Protein AF-A0A967PAX0-F1 (afdb_monomer_lite)

Foldseek 3Di:
DDDDDDDPDPDDDDDDDDDDPPLCVVVLVVVQVVQPPDPDRDVVVNQVSCVVSVHHDD

pLDDT: mean 88.47, std 5.71, range [74.81, 95.69]

Structure (mmCIF, N/CA/C/O backbone):
data_AF-A0A967PAX0-F1
#
_entry.id   AF-A0A967PAX0-F1
#
loop_
_atom_site.group_PDB
_atom_site.id
_atom_site.type_symbol
_atom_site.label_atom_id
_atom_site.label_alt_id
_atom_site.label_comp_id
_atom_site.label_asym_id
_atom_site.label_entity_id
_atom_site.label_seq_id
_atom_site.pdbx_PDB_ins_code
_atom_site.Cartn_x
_atom_site.Cartn_y
_atom_site.Cartn_z
_atom_site.occupancy
_atom_site.B_iso_or_equiv
_atom_site.auth_seq_id
_atom_site.auth_comp_id
_atom_site.auth_asym_id
_atom_site.auth_atom_id
_atom_site.pdbx_PDB_model_num
ATOM 1 N N . VAL A 1 1 ? -13.559 -4.179 -3.189 1.00 81.56 1 VAL A N 1
ATOM 2 C CA . VAL A 1 1 ? -13.175 -4.926 -4.411 1.00 81.56 1 VAL A CA 1
ATOM 3 C C . VAL A 1 1 ? -11.663 -4.935 -4.477 1.00 81.56 1 VAL A C 1
ATOM 5 O O . VAL A 1 1 ? -11.075 -3.857 -4.428 1.00 81.56 1 VAL A O 1
ATOM 8 N N . ALA A 1 2 ? -11.047 -6.117 -4.499 1.00 88.81 2 ALA A N 1
ATOM 9 C CA . ALA A 1 2 ? -9.601 -6.226 -4.658 1.00 88.81 2 ALA A CA 1
ATOM 10 C C . ALA A 1 2 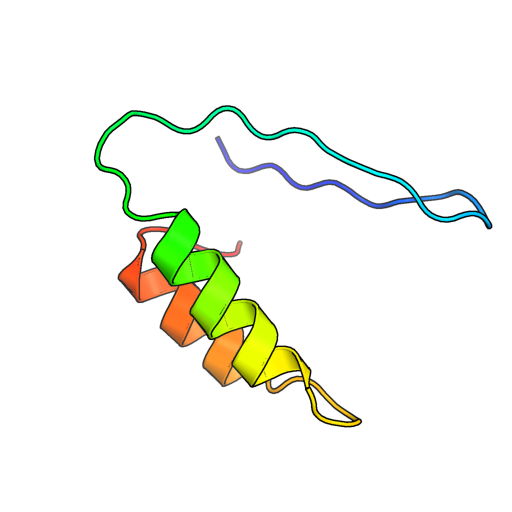? -9.192 -5.636 -6.013 1.00 88.81 2 ALA A C 1
ATOM 12 O O . ALA A 1 2 ? -9.851 -5.883 -7.023 1.00 88.81 2 ALA A O 1
ATOM 13 N N . HIS A 1 3 ? -8.149 -4.816 -6.020 1.00 88.75 3 HIS A N 1
ATOM 14 C CA . HIS A 1 3 ? -7.639 -4.168 -7.221 1.00 88.75 3 HIS A CA 1
ATOM 15 C C . HIS A 1 3 ? -6.134 -3.946 -7.084 1.00 88.75 3 HIS A C 1
ATOM 17 O O . HIS A 1 3 ? -5.602 -3.896 -5.978 1.00 88.75 3 HIS A O 1
ATOM 23 N N . GLY A 1 4 ? -5.456 -3.808 -8.220 1.00 89.44 4 GLY A N 1
ATOM 24 C CA . GLY A 1 4 ? -4.024 -3.557 -8.291 1.00 89.44 4 GLY A CA 1
ATOM 25 C C . GLY A 1 4 ? -3.665 -2.909 -9.621 1.00 89.44 4 GLY A C 1
ATOM 26 O O . GLY A 1 4 ? -4.417 -3.003 -10.592 1.00 89.44 4 GLY A O 1
ATOM 27 N N . ILE A 1 5 ? -2.528 -2.220 -9.654 1.00 89.88 5 ILE A N 1
ATOM 28 C CA . ILE A 1 5 ? -2.035 -1.515 -10.838 1.00 89.88 5 ILE A CA 1
ATOM 29 C C . ILE A 1 5 ? -0.564 -1.880 -11.021 1.00 89.88 5 ILE A C 1
ATOM 31 O O . ILE A 1 5 ? 0.195 -1.938 -10.055 1.00 89.88 5 ILE A O 1
ATOM 35 N N . LYS A 1 6 ? -0.156 -2.107 -12.270 1.00 92.25 6 LYS A N 1
ATOM 36 C CA . LYS A 1 6 ? 1.239 -2.318 -12.656 1.00 92.25 6 LYS A CA 1
ATOM 37 C C . LYS A 1 6 ? 1.585 -1.373 -13.800 1.00 92.25 6 LYS A C 1
ATOM 39 O O . LYS A 1 6 ? 0.883 -1.351 -14.806 1.00 92.25 6 LYS A O 1
ATOM 44 N N . ASN A 1 7 ? 2.678 -0.625 -13.663 1.00 93.88 7 ASN A N 1
ATOM 45 C CA . ASN A 1 7 ? 3.250 0.107 -14.787 1.00 93.88 7 ASN A CA 1
ATOM 46 C C . ASN A 1 7 ? 3.910 -0.895 -15.749 1.00 93.88 7 ASN A C 1
ATOM 48 O O . ASN A 1 7 ? 4.848 -1.592 -15.364 1.00 93.88 7 ASN A O 1
ATOM 52 N N . THR A 1 8 ? 3.390 -1.008 -16.972 1.00 95.69 8 THR A N 1
ATOM 53 C CA . THR A 1 8 ? 3.927 -1.893 -18.022 1.00 95.69 8 THR A CA 1
ATOM 54 C C . THR A 1 8 ? 4.837 -1.165 -19.012 1.00 95.69 8 THR A C 1
ATOM 56 O O . THR A 1 8 ? 5.323 -1.790 -19.950 1.00 95.69 8 THR A O 1
ATOM 59 N N . GLY A 1 9 ? 5.020 0.149 -18.853 1.00 93.81 9 GLY A N 1
ATOM 60 C CA . GLY A 1 9 ? 5.925 0.953 -19.668 1.00 93.81 9 GLY A CA 1
ATOM 61 C C . GLY A 1 9 ? 7.334 1.035 -19.082 1.00 93.81 9 GLY A C 1
ATOM 62 O O . GLY A 1 9 ? 7.602 0.568 -17.979 1.00 93.81 9 GLY A O 1
ATOM 63 N N . ASN A 1 10 ? 8.226 1.690 -19.826 1.00 94.69 10 ASN A N 1
ATOM 64 C CA . ASN A 1 10 ? 9.639 1.848 -19.458 1.00 94.69 10 ASN A CA 1
ATOM 65 C C . ASN A 1 10 ? 9.943 3.218 -18.822 1.00 94.69 10 ASN A C 1
ATOM 67 O O . ASN A 1 10 ? 11.105 3.552 -18.616 1.00 94.69 10 ASN A O 1
ATOM 71 N N . ALA A 1 11 ? 8.914 4.032 -18.577 1.00 95.31 11 ALA A N 1
ATOM 72 C CA . ALA A 1 11 ? 9.024 5.370 -18.006 1.00 95.31 11 ALA A CA 1
ATOM 73 C C . ALA A 1 11 ? 8.214 5.468 -16.711 1.00 95.31 11 ALA A C 1
ATOM 75 O O . ALA A 1 11 ? 7.228 4.746 -16.534 1.00 95.31 11 ALA A O 1
ATOM 76 N N . ASP A 1 12 ? 8.615 6.387 -15.834 1.00 93.88 12 ASP A N 1
ATOM 77 C CA . ASP A 1 12 ? 7.930 6.646 -14.571 1.00 93.88 12 ASP A CA 1
ATOM 78 C C . ASP A 1 12 ? 6.472 7.062 -14.796 1.00 93.88 12 ASP A C 1
ATOM 80 O O . ASP A 1 12 ? 6.150 7.855 -15.683 1.00 93.88 12 ASP A O 1
ATOM 84 N N . CYS A 1 13 ? 5.583 6.540 -13.952 1.00 92.25 13 CYS A N 1
ATOM 85 C CA . CYS A 1 13 ? 4.155 6.827 -13.991 1.00 92.25 13 CYS A CA 1
ATOM 86 C C . CYS A 1 13 ? 3.703 7.420 -12.655 1.00 92.25 13 CYS A C 1
ATOM 88 O O . CYS A 1 13 ? 4.173 7.020 -11.590 1.00 92.25 13 CYS A O 1
ATOM 90 N N . LYS A 1 14 ? 2.768 8.371 -12.714 1.00 90.69 14 LYS A N 1
ATOM 91 C CA . LYS A 1 14 ? 2.125 8.963 -11.538 1.00 90.69 14 LYS A CA 1
ATOM 92 C C . LYS A 1 14 ? 0.682 8.483 -11.470 1.00 90.69 14 LYS A C 1
ATOM 94 O O . LYS A 1 14 ? -0.001 8.438 -12.489 1.00 90.69 14 LYS A O 1
ATOM 99 N N . SER A 1 15 ? 0.214 8.170 -10.267 1.00 86.88 15 SER A N 1
ATOM 100 C CA . SER A 1 15 ? -1.190 7.852 -10.006 1.00 86.88 15 SER A CA 1
ATOM 101 C C . SER A 1 15 ? -1.776 8.845 -9.008 1.00 86.88 15 SER A C 1
ATOM 103 O O . SER A 1 15 ? -1.061 9.387 -8.166 1.00 86.88 15 SER A O 1
ATOM 105 N N . ILE A 1 16 ? -3.076 9.103 -9.134 1.00 86.56 16 ILE A N 1
ATOM 106 C CA . ILE A 1 16 ? -3.852 9.890 -8.175 1.00 86.56 16 ILE A CA 1
ATOM 107 C C . ILE A 1 16 ? -4.884 8.942 -7.581 1.00 86.56 16 ILE A C 1
ATOM 109 O O . ILE A 1 16 ? -5.636 8.305 -8.319 1.00 86.56 16 ILE A O 1
ATOM 113 N N . VAL A 1 17 ? -4.908 8.848 -6.255 1.00 81.25 17 VAL A N 1
ATOM 114 C CA . VAL A 1 17 ? -5.847 8.001 -5.520 1.00 81.25 17 VAL A CA 1
ATOM 115 C C . VAL A 1 17 ? -6.791 8.900 -4.736 1.00 81.25 17 VAL A C 1
ATOM 117 O O . VAL A 1 17 ? -6.348 9.755 -3.971 1.00 81.25 17 VAL A O 1
ATOM 120 N N . PHE A 1 18 ? -8.096 8.712 -4.928 1.00 82.50 18 PHE A N 1
ATOM 121 C CA . PHE A 1 18 ? -9.111 9.390 -4.128 1.00 82.50 18 PHE A CA 1
ATOM 122 C C . PHE A 1 18 ? -9.318 8.624 -2.829 1.00 82.50 18 PHE A C 1
ATOM 124 O O . PHE A 1 18 ? -9.623 7.433 -2.845 1.00 82.50 18 PHE A O 1
ATOM 131 N N . ILE A 1 19 ? -9.148 9.320 -1.711 1.00 77.88 19 ILE A N 1
ATOM 132 C CA . ILE A 1 19 ? -9.222 8.732 -0.380 1.00 77.88 19 ILE A CA 1
ATOM 133 C C . ILE A 1 19 ? -10.403 9.344 0.367 1.00 77.88 19 ILE A C 1
ATOM 135 O O . ILE A 1 19 ? -10.603 10.559 0.355 1.00 77.88 19 ILE A O 1
ATOM 139 N N . THR A 1 20 ? -11.177 8.495 1.041 1.00 80.19 20 THR A N 1
ATOM 140 C CA . THR A 1 20 ? -12.250 8.937 1.932 1.00 80.19 20 THR A CA 1
ATOM 141 C C . THR A 1 20 ? -11.674 9.771 3.085 1.00 80.19 20 THR A C 1
ATOM 143 O O . THR A 1 20 ? -10.701 9.342 3.716 1.00 80.19 20 THR A O 1
ATOM 146 N N . PRO A 1 21 ? -12.264 10.934 3.417 1.00 77.69 21 PRO A N 1
ATOM 147 C CA . PRO A 1 21 ? -11.825 11.739 4.554 1.00 77.69 21 PRO A CA 1
ATOM 148 C C . PRO A 1 21 ? -11.721 10.923 5.853 1.00 77.69 21 PRO A C 1
ATOM 150 O O . PRO A 1 21 ? -12.577 10.089 6.139 1.00 77.69 21 PRO A O 1
ATOM 153 N N . GLY A 1 22 ? -10.673 11.166 6.646 1.00 76.50 22 GLY A N 1
ATOM 154 C CA . GLY A 1 22 ? -10.449 10.492 7.934 1.00 76.50 22 GLY A CA 1
ATOM 155 C C . GLY A 1 22 ? -9.729 9.138 7.864 1.00 76.50 22 GLY A C 1
ATOM 156 O O . GLY A 1 22 ? -9.406 8.578 8.907 1.00 76.50 22 GLY A O 1
ATOM 157 N N . ALA A 1 23 ? -9.400 8.630 6.672 1.00 76.69 23 ALA A N 1
ATOM 158 C CA . ALA A 1 23 ? -8.769 7.315 6.502 1.00 76.69 23 ALA A CA 1
ATOM 159 C C . ALA A 1 23 ? -7.246 7.263 6.789 1.00 76.69 23 ALA A C 1
ATOM 161 O O . ALA A 1 23 ? -6.615 6.245 6.526 1.00 76.69 23 ALA A O 1
ATOM 162 N N . ARG A 1 24 ? -6.637 8.342 7.312 1.00 87.81 24 ARG A N 1
ATOM 163 C CA . ARG A 1 24 ? -5.216 8.415 7.743 1.00 87.81 24 ARG A CA 1
ATOM 164 C C . ARG A 1 24 ? -4.172 7.972 6.696 1.00 87.81 24 ARG A C 1
ATOM 166 O O . ARG A 1 24 ? -3.055 7.606 7.050 1.00 87.81 24 ARG A O 1
ATOM 173 N N . PHE A 1 25 ? -4.495 8.041 5.404 1.00 86.19 25 PHE A N 1
ATOM 174 C CA . PHE A 1 25 ? -3.607 7.564 4.334 1.00 86.19 25 PHE A CA 1
ATOM 175 C C . PHE A 1 25 ? -2.299 8.354 4.197 1.00 86.19 25 PHE A C 1
ATOM 177 O O . PHE A 1 25 ? -1.298 7.795 3.767 1.00 86.19 25 PHE A O 1
ATOM 184 N N . GLU A 1 26 ? -2.275 9.635 4.570 1.00 86.50 26 GLU A N 1
ATOM 185 C CA . GLU A 1 26 ? -1.037 10.429 4.580 1.00 86.50 26 GLU A CA 1
ATOM 186 C C . GLU A 1 26 ? -0.017 9.853 5.577 1.00 86.50 26 GLU A C 1
ATOM 188 O O . GLU A 1 26 ? 1.163 9.709 5.258 1.00 86.50 26 GLU A O 1
ATOM 193 N N . GLU A 1 27 ? -0.487 9.437 6.758 1.00 90.88 27 GLU A N 1
ATOM 194 C CA . GLU A 1 27 ? 0.336 8.764 7.765 1.00 90.88 27 GLU A CA 1
ATOM 195 C C . GLU A 1 27 ? 0.804 7.390 7.266 1.00 90.88 27 GLU A C 1
ATOM 197 O O . GLU A 1 27 ? 1.979 7.050 7.413 1.00 90.88 27 GLU A O 1
ATOM 202 N N . PHE A 1 28 ? -0.089 6.626 6.626 1.00 91.69 28 PHE A N 1
ATOM 203 C CA . PHE A 1 28 ? 0.251 5.343 6.007 1.00 91.69 28 PHE A CA 1
ATOM 204 C C . PHE A 1 28 ? 1.373 5.487 4.971 1.00 91.69 28 PHE A C 1
ATOM 206 O O . PHE A 1 28 ? 2.391 4.806 5.079 1.00 91.69 28 PHE A O 1
ATOM 213 N N . PHE A 1 29 ? 1.234 6.393 3.997 1.00 89.00 29 PHE A N 1
ATOM 214 C CA . PHE A 1 29 ? 2.241 6.573 2.947 1.00 89.00 29 PHE A CA 1
ATOM 215 C C . PHE A 1 29 ? 3.565 7.121 3.484 1.00 89.00 29 PHE A C 1
ATOM 217 O O . PHE A 1 29 ? 4.624 6.751 2.972 1.00 89.00 29 PHE A O 1
ATOM 224 N N . SER A 1 30 ? 3.534 7.953 4.530 1.00 91.19 30 SER A N 1
ATOM 225 C CA . SER A 1 30 ? 4.753 8.385 5.218 1.00 91.19 30 SER A CA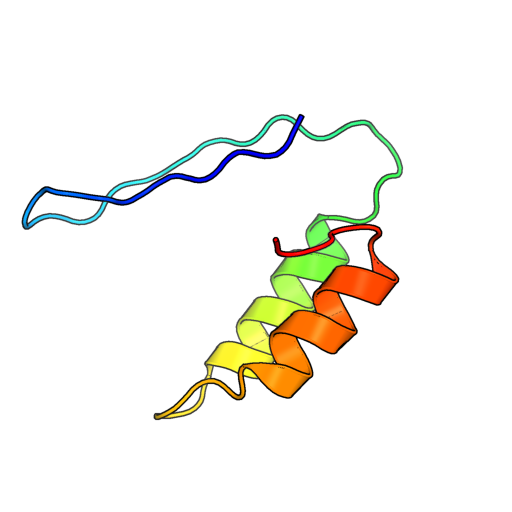 1
ATOM 226 C C . SER A 1 30 ? 5.491 7.193 5.836 1.00 91.19 30 SER A C 1
ATOM 228 O O . SER A 1 30 ? 6.675 7.012 5.555 1.00 91.19 30 SER A O 1
ATOM 230 N N . LYS A 1 31 ? 4.798 6.328 6.590 1.00 93.50 31 LYS A N 1
ATOM 231 C CA . LYS A 1 31 ? 5.396 5.116 7.180 1.00 93.50 31 LYS A CA 1
ATOM 232 C C . LYS A 1 31 ? 5.880 4.126 6.121 1.00 93.50 31 LYS 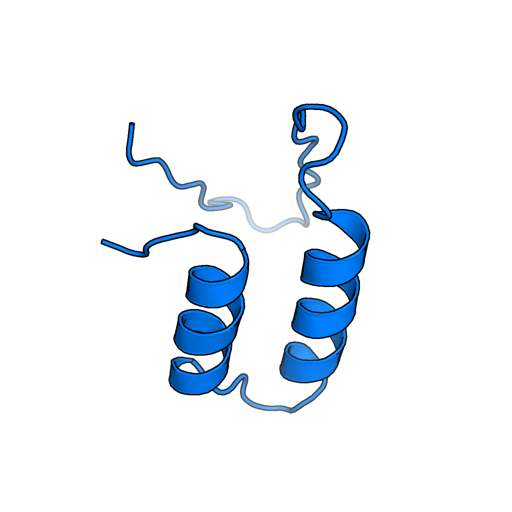A C 1
ATOM 234 O O . LYS A 1 31 ? 6.968 3.572 6.256 1.00 93.50 31 LYS A O 1
ATOM 239 N N . LEU A 1 32 ? 5.104 3.939 5.054 1.00 91.81 32 LEU A N 1
ATOM 240 C CA . LEU A 1 32 ? 5.481 3.074 3.939 1.00 91.81 32 LEU A CA 1
ATOM 241 C C . LEU A 1 32 ? 6.760 3.578 3.256 1.00 91.81 32 LEU A C 1
ATOM 243 O O . LEU A 1 32 ? 7.646 2.785 2.955 1.00 91.81 32 LEU A O 1
ATOM 247 N N . THR A 1 33 ? 6.891 4.898 3.078 1.00 91.38 33 THR A N 1
ATOM 248 C CA . THR A 1 33 ? 8.102 5.512 2.514 1.00 91.38 33 THR A CA 1
ATOM 249 C C . THR A 1 33 ? 9.327 5.200 3.368 1.00 91.38 33 THR A C 1
ATOM 251 O O . THR A 1 33 ? 10.357 4.836 2.812 1.00 91.38 33 THR A O 1
ATOM 254 N N . GLU A 1 34 ? 9.225 5.292 4.699 1.00 91.19 34 GLU A N 1
ATOM 255 C CA . GLU A 1 34 ? 10.328 4.942 5.607 1.00 91.19 34 GLU A CA 1
ATOM 256 C C . GLU A 1 34 ? 10.742 3.468 5.490 1.00 91.19 34 GLU A C 1
ATOM 258 O O . GLU A 1 34 ? 11.936 3.180 5.403 1.00 91.19 34 GLU A O 1
ATOM 263 N N . LEU A 1 35 ? 9.775 2.545 5.418 1.00 89.88 35 LEU A N 1
ATOM 264 C CA . LEU A 1 35 ? 10.045 1.110 5.244 1.00 89.88 35 LEU A CA 1
ATOM 265 C C . LEU A 1 35 ? 10.748 0.794 3.915 1.00 89.88 35 LEU A C 1
ATOM 267 O O . LEU A 1 35 ? 11.528 -0.154 3.833 1.00 89.88 35 LEU A O 1
ATOM 271 N N . SER A 1 36 ? 10.511 1.601 2.881 1.00 86.94 36 SER A N 1
ATOM 272 C CA . SER A 1 36 ? 11.090 1.414 1.548 1.00 86.94 36 SER A CA 1
ATOM 273 C C . SER A 1 36 ? 12.426 2.136 1.320 1.00 86.94 36 SER A C 1
ATOM 275 O O . SER A 1 36 ? 12.941 2.100 0.205 1.00 86.94 36 SER A O 1
ATOM 277 N N . LYS A 1 37 ? 13.032 2.771 2.338 1.00 85.56 37 LYS A N 1
ATOM 278 C CA . LYS A 1 37 ? 14.329 3.477 2.195 1.00 85.56 37 LYS A CA 1
ATOM 279 C C . LYS A 1 37 ? 15.553 2.558 2.056 1.00 85.56 37 LYS A C 1
ATOM 281 O O . LYS A 1 37 ? 16.645 3.047 1.769 1.00 85.56 37 LYS A O 1
ATOM 286 N N . GLY A 1 38 ? 15.403 1.253 2.283 1.00 76.56 38 GLY A N 1
ATOM 287 C CA . GLY A 1 38 ? 16.487 0.270 2.193 1.00 76.56 38 GLY A CA 1
ATOM 288 C C . GLY A 1 38 ? 16.693 -0.320 0.787 1.00 76.56 38 GLY A C 1
ATOM 289 O O . GLY A 1 38 ? 15.809 -0.228 -0.061 1.00 76.56 38 GLY A O 1
ATOM 290 N N . PRO A 1 39 ? 17.838 -0.989 0.533 1.00 74.81 39 PRO A N 1
ATOM 291 C CA . PRO A 1 39 ? 18.120 -1.658 -0.745 1.00 74.81 39 PRO A CA 1
ATOM 292 C C . PRO A 1 39 ? 17.178 -2.840 -1.036 1.00 74.81 39 PRO A C 1
ATOM 294 O O . PRO A 1 39 ? 17.046 -3.252 -2.185 1.00 74.81 39 PRO A O 1
ATOM 297 N N . ALA A 1 40 ? 16.515 -3.370 -0.006 1.00 81.88 40 ALA A N 1
ATOM 298 C CA . ALA A 1 40 ? 15.410 -4.311 -0.113 1.00 81.88 40 ALA A CA 1
ATOM 299 C C . ALA A 1 40 ? 14.301 -3.866 0.850 1.00 81.88 40 ALA A C 1
ATOM 301 O O . ALA A 1 40 ? 14.576 -3.574 2.013 1.00 81.88 40 ALA A O 1
ATOM 302 N N . THR A 1 41 ? 13.063 -3.791 0.359 1.00 86.75 41 THR A N 1
ATOM 303 C CA . THR A 1 41 ? 11.888 -3.534 1.204 1.00 86.75 41 THR A CA 1
ATOM 304 C C . THR A 1 41 ? 11.474 -4.835 1.888 1.00 86.75 41 THR A C 1
ATOM 306 O O . THR A 1 41 ? 11.325 -5.858 1.220 1.00 86.75 41 THR A O 1
ATOM 309 N N . ASP A 1 42 ? 11.282 -4.795 3.205 1.00 90.94 42 ASP A N 1
ATOM 310 C CA . ASP A 1 42 ? 10.729 -5.913 3.971 1.00 90.94 42 ASP A CA 1
ATOM 311 C C . ASP A 1 42 ? 9.226 -6.044 3.681 1.00 90.94 42 ASP A C 1
ATOM 313 O O . ASP A 1 42 ? 8.415 -5.216 4.103 1.00 90.94 42 ASP A O 1
ATOM 317 N N . MET A 1 43 ? 8.856 -7.079 2.926 1.00 90.94 43 MET A N 1
ATOM 318 C CA . MET A 1 43 ? 7.471 -7.293 2.511 1.00 90.94 43 MET A CA 1
ATOM 319 C C . MET A 1 43 ? 6.567 -7.738 3.663 1.00 90.94 43 MET A C 1
ATOM 321 O O . MET A 1 43 ? 5.386 -7.389 3.643 1.00 90.94 43 MET A O 1
ATOM 325 N N . ASP A 1 44 ? 7.092 -8.421 4.683 1.00 93.56 44 ASP A N 1
ATOM 326 C CA . ASP A 1 44 ? 6.299 -8.809 5.855 1.00 93.56 44 ASP A CA 1
ATOM 327 C C . ASP A 1 44 ? 5.929 -7.562 6.668 1.00 93.56 44 ASP A C 1
ATOM 329 O O . ASP A 1 44 ? 4.779 -7.396 7.087 1.00 93.56 44 ASP A O 1
ATOM 333 N N . ALA A 1 45 ? 6.869 -6.619 6.798 1.00 93.19 45 ALA A N 1
ATOM 334 C CA . ALA A 1 45 ? 6.611 -5.321 7.416 1.00 93.19 45 ALA A CA 1
ATOM 335 C C . ALA A 1 45 ? 5.603 -4.476 6.614 1.00 93.19 45 ALA A C 1
ATOM 337 O O . ALA A 1 45 ? 4.737 -3.826 7.204 1.00 93.19 45 ALA A O 1
ATOM 338 N N . VAL A 1 46 ? 5.662 -4.505 5.277 1.00 93.50 46 VAL A N 1
ATOM 339 C CA . VAL A 1 46 ? 4.675 -3.825 4.415 1.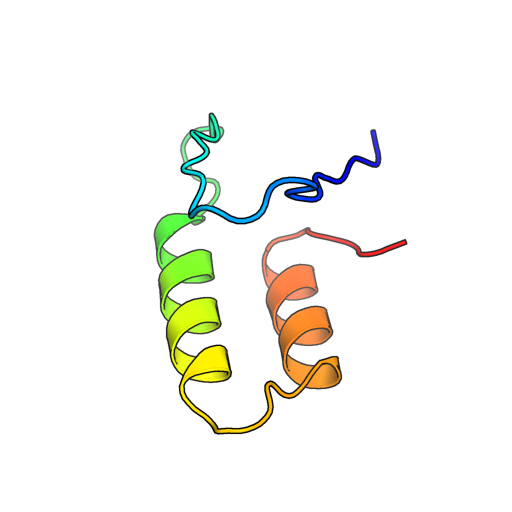00 93.50 46 VAL A CA 1
ATOM 340 C C . VAL A 1 46 ? 3.275 -4.413 4.599 1.00 93.50 46 VAL A C 1
ATOM 342 O O . VAL A 1 46 ? 2.305 -3.654 4.685 1.00 93.50 46 VAL A O 1
ATOM 345 N N . VAL A 1 47 ? 3.153 -5.741 4.676 1.00 94.75 47 VAL A N 1
ATOM 346 C CA . VAL A 1 47 ? 1.873 -6.427 4.918 1.00 94.75 47 VAL A CA 1
ATOM 347 C C . VAL A 1 47 ? 1.319 -6.061 6.295 1.00 94.75 47 VAL A C 1
ATOM 349 O O . VAL A 1 47 ? 0.148 -5.689 6.394 1.00 94.75 47 VAL A O 1
ATOM 352 N N . ALA A 1 48 ? 2.156 -6.095 7.337 1.00 95.06 48 ALA A N 1
ATOM 353 C CA . ALA A 1 48 ? 1.762 -5.726 8.694 1.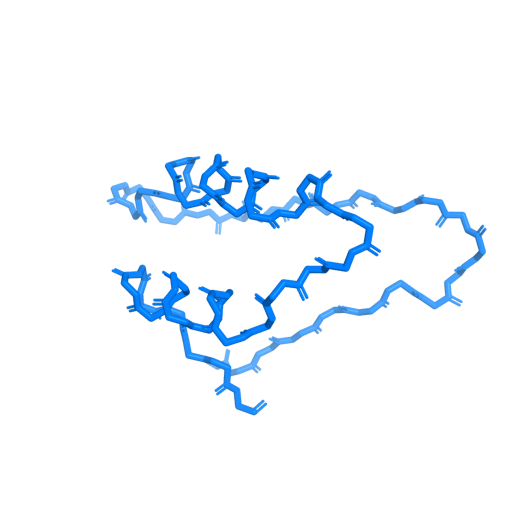00 95.06 48 ALA A CA 1
ATOM 354 C C . ALA A 1 48 ? 1.290 -4.265 8.778 1.00 95.06 48 ALA A C 1
ATOM 356 O O . ALA A 1 48 ? 0.186 -4.008 9.258 1.00 95.06 48 ALA A O 1
ATOM 357 N N . LEU A 1 49 ? 2.068 -3.323 8.226 1.00 94.62 49 LEU A N 1
ATOM 358 C CA . LEU A 1 49 ? 1.688 -1.911 8.169 1.00 94.62 49 LEU A CA 1
ATOM 359 C C . LEU A 1 49 ? 0.365 -1.729 7.419 1.00 94.62 49 LEU A C 1
ATOM 361 O O . LEU A 1 49 ? -0.511 -1.007 7.874 1.00 94.62 49 LEU A O 1
ATOM 365 N N . SER A 1 50 ? 0.197 -2.385 6.272 1.00 93.00 50 SER A N 1
ATOM 366 C CA . SER A 1 50 ? -1.020 -2.257 5.462 1.00 93.00 50 SER A CA 1
ATOM 367 C C . SER A 1 50 ? -2.262 -2.741 6.217 1.00 93.00 50 SER A C 1
ATOM 369 O O . SER A 1 50 ? -3.304 -2.079 6.171 1.00 93.00 50 SER A O 1
ATOM 371 N N . ALA A 1 51 ? -2.140 -3.820 6.995 1.00 93.56 51 ALA A N 1
ATOM 372 C CA . ALA A 1 51 ? -3.224 -4.331 7.827 1.00 93.56 51 ALA A CA 1
ATOM 373 C C . ALA A 1 51 ? -3.672 -3.329 8.912 1.00 93.56 51 ALA A C 1
ATOM 375 O O . ALA A 1 51 ? -4.874 -3.215 9.159 1.00 93.56 51 ALA A O 1
ATOM 376 N N . GLU A 1 52 ? -2.755 -2.545 9.500 1.00 93.38 52 GLU A N 1
ATOM 377 C CA . GLU A 1 52 ? -3.094 -1.488 10.478 1.00 93.38 52 GLU A CA 1
ATOM 378 C C . GLU A 1 52 ? -4.016 -0.404 9.895 1.00 93.38 52 GLU A C 1
ATOM 380 O O . GLU A 1 52 ? -4.800 0.208 10.623 1.00 93.38 52 GLU A O 1
ATOM 385 N N . TYR A 1 53 ? -3.947 -0.184 8.579 1.00 91.25 53 TYR A N 1
ATOM 386 C CA . TYR A 1 53 ? -4.765 0.792 7.852 1.00 91.25 53 TYR A CA 1
ATOM 387 C C . TYR A 1 53 ? -5.919 0.137 7.075 1.00 91.25 53 TYR A C 1
ATOM 389 O O . TYR A 1 53 ? -6.533 0.771 6.218 1.00 91.25 53 TYR A O 1
ATOM 397 N N . GLY A 1 54 ? -6.245 -1.126 7.378 1.00 88.81 54 GLY A N 1
ATOM 398 C CA . GLY A 1 54 ? -7.368 -1.845 6.769 1.00 88.81 54 GLY A CA 1
ATOM 399 C C . GLY A 1 54 ? -7.137 -2.270 5.316 1.00 88.81 54 GLY A C 1
ATOM 400 O O . GLY A 1 54 ? -8.099 -2.558 4.603 1.00 88.81 54 GLY A O 1
ATOM 401 N N . ILE A 1 55 ? -5.882 -2.308 4.863 1.00 89.25 55 ILE A N 1
ATOM 402 C CA . ILE A 1 55 ? -5.493 -2.791 3.537 1.00 89.25 55 ILE A CA 1
ATOM 403 C C . ILE A 1 55 ? -5.067 -4.254 3.670 1.00 89.25 55 ILE A C 1
ATOM 405 O O . ILE A 1 55 ? -4.089 -4.579 4.338 1.00 89.25 55 ILE A O 1
ATOM 409 N N . THR A 1 56 ? -5.795 -5.146 3.006 1.00 91.38 56 THR A N 1
ATOM 410 C CA . THR A 1 56 ? -5.463 -6.572 2.938 1.00 91.38 56 THR A CA 1
ATOM 411 C C . THR A 1 56 ? -4.955 -6.902 1.542 1.00 91.38 56 THR A C 1
ATOM 413 O O . THR A 1 56 ? -5.676 -6.712 0.561 1.00 91.38 56 THR A O 1
ATO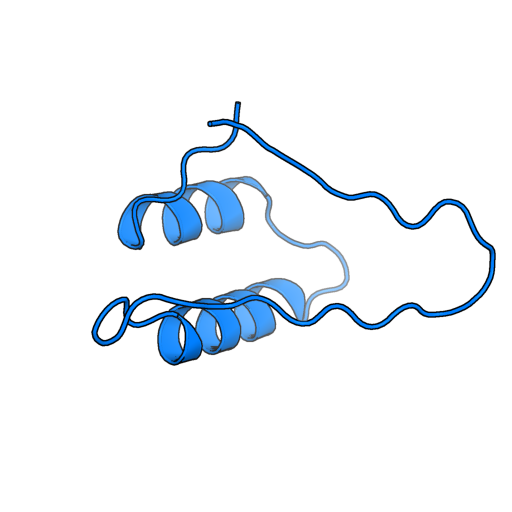M 416 N N . PHE A 1 57 ? -3.722 -7.399 1.454 1.00 86.38 57 PHE A N 1
ATOM 417 C CA . PHE A 1 57 ? -3.209 -7.994 0.223 1.00 86.38 57 PHE A CA 1
ATOM 418 C C . PHE A 1 57 ? -3.814 -9.389 0.032 1.00 86.38 57 PHE A C 1
ATOM 420 O O . PHE A 1 57 ? -3.966 -10.138 0.998 1.00 86.38 57 PHE A O 1
ATOM 427 N N . VAL A 1 58 ? -4.176 -9.705 -1.210 1.00 76.88 58 VAL A N 1
ATOM 428 C CA . VAL A 1 58 ? -4.731 -10.994 -1.651 1.00 76.88 58 VAL A CA 1
ATOM 429 C C . VAL A 1 58 ? -3.864 -11.602 -2.736 1.00 76.88 58 VAL A C 1
ATOM 431 O O . VAL A 1 58 ? -3.244 -10.815 -3.489 1.00 76.88 58 VAL A O 1
#

Sequence (58 aa):
VAHGIKNTGNADCKSIVFITPGARFEEFFSKLTELSKGPATDMDAVVALSAEYGITFV

Secondary structure (DSSP, 8-state):
--------SSS---------TTS-HHHHHHHHHHHTTSSS--HHHHHHHHHHTT----

Radius of gyration: 12.83 Å; chains: 1; bounding box: 31×23×30 Å